Protein AF-A0A7Y1XM16-F1 (afdb_monomer_lite)

Radius of gyration: 19.27 Å; chains: 1; bounding box: 36×63×38 Å

Secondary structure (DSSP, 8-state):
-HHHHHHHHHHHGGGG-TTS-TTGGGTT-TTEEEEEEEHHHHHHHHHTT----SHHHHHHHHHHHH-SEEEEEEE--HHHHHHHHHHHHHHHHHHT-EEEEEEE-SS-EEEEEEEE-SSTT-EEEEEEE-

Structure (mmCIF, N/CA/C/O backbone):
data_AF-A0A7Y1XM16-F1
#
_entry.id   AF-A0A7Y1XM16-F1
#
loop_
_atom_site.group_PDB
_atom_site.id
_atom_site.type_symbol
_atom_site.label_atom_id
_atom_site.label_alt_id
_atom_site.label_comp_id
_atom_site.label_asym_id
_atom_site.label_entity_id
_atom_site.label_seq_id
_atom_site.pdbx_PDB_ins_code
_atom_site.Cartn_x
_atom_site.Cartn_y
_atom_site.Cartn_z
_atom_site.occupancy
_atom_site.B_iso_or_equiv
_atom_site.auth_seq_id
_atom_site.auth_comp_id
_atom_site.auth_asym_id
_atom_site.auth_atom_id
_atom_site.pdbx_PDB_model_num
ATOM 1 N N . MET A 1 1 ? -10.724 -45.929 4.216 1.00 60.31 1 MET A N 1
ATOM 2 C CA . MET A 1 1 ? -9.508 -45.226 3.748 1.00 60.31 1 MET A CA 1
ATOM 3 C C . MET A 1 1 ? -9.831 -44.109 2.752 1.00 60.31 1 MET A C 1
ATOM 5 O O . MET A 1 1 ? -9.734 -42.958 3.140 1.00 60.31 1 MET A O 1
ATOM 9 N N . LYS A 1 2 ? -10.314 -44.393 1.528 1.00 66.88 2 LYS A N 1
ATOM 10 C CA . LYS A 1 2 ? -10.549 -43.358 0.487 1.00 66.88 2 LYS A CA 1
ATOM 11 C C . LYS A 1 2 ? -11.567 -42.259 0.861 1.00 66.88 2 LYS A C 1
ATOM 13 O O . LYS A 1 2 ? -11.383 -41.110 0.491 1.00 66.88 2 LYS A O 1
ATOM 18 N N . LYS A 1 3 ? -12.603 -42.597 1.643 1.00 73.81 3 LYS A N 1
ATOM 19 C CA . LYS A 1 3 ? -13.646 -41.650 2.094 1.00 73.81 3 LYS A CA 1
ATOM 20 C C . LYS A 1 3 ? -13.102 -40.577 3.051 1.00 73.81 3 LYS A C 1
ATOM 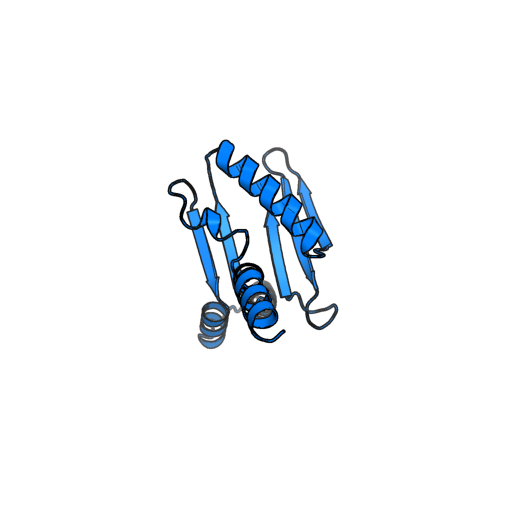22 O O . LYS A 1 3 ? -13.482 -39.422 2.951 1.00 73.81 3 LYS A O 1
ATOM 27 N N . TYR A 1 4 ? -12.172 -40.954 3.931 1.00 85.88 4 TYR A N 1
ATOM 28 C CA . TYR A 1 4 ? -11.533 -40.030 4.874 1.00 85.88 4 TYR A CA 1
ATOM 29 C C . TYR A 1 4 ? -10.540 -39.099 4.176 1.00 85.88 4 TYR A C 1
ATOM 31 O O . TYR A 1 4 ? -10.474 -37.927 4.513 1.00 85.88 4 TYR A O 1
ATOM 39 N N . VAL A 1 5 ? -9.838 -39.596 3.151 1.00 85.06 5 VAL A N 1
ATOM 40 C CA . VAL A 1 5 ? -8.954 -38.769 2.313 1.00 85.06 5 VAL A CA 1
ATOM 41 C C . VAL A 1 5 ? -9.751 -37.684 1.585 1.00 85.06 5 VAL A C 1
ATOM 43 O O . VAL A 1 5 ? -9.315 -36.541 1.552 1.00 85.06 5 VAL A O 1
ATOM 46 N N . LEU A 1 6 ? -10.944 -38.010 1.072 1.00 87.44 6 LEU A N 1
ATOM 47 C CA . LEU A 1 6 ? -11.816 -37.031 0.417 1.00 87.44 6 LEU A CA 1
ATOM 48 C C . LEU A 1 6 ? -12.327 -35.962 1.398 1.00 87.44 6 LEU A C 1
ATOM 50 O O . LEU A 1 6 ? -12.329 -34.785 1.064 1.00 87.44 6 LEU A O 1
ATOM 54 N N . ILE A 1 7 ? -12.719 -36.360 2.613 1.00 88.88 7 ILE A N 1
ATOM 55 C CA . ILE A 1 7 ? -13.189 -35.433 3.657 1.00 88.88 7 ILE A CA 1
ATOM 56 C C . ILE A 1 7 ? -12.059 -34.502 4.110 1.00 88.88 7 ILE A C 1
ATOM 58 O O . ILE A 1 7 ? -12.283 -33.305 4.252 1.00 88.88 7 ILE A O 1
ATOM 62 N N . ILE A 1 8 ? -10.843 -35.027 4.285 1.00 86.19 8 ILE A N 1
ATOM 63 C CA . ILE A 1 8 ? -9.665 -34.221 4.634 1.00 86.19 8 ILE A CA 1
ATOM 64 C C . ILE A 1 8 ? -9.310 -33.267 3.489 1.00 86.19 8 ILE A C 1
ATOM 66 O O . ILE A 1 8 ? -9.059 -32.095 3.738 1.00 86.19 8 ILE A O 1
ATOM 70 N N . ALA A 1 9 ? -9.351 -33.726 2.235 1.00 85.31 9 ALA A N 1
ATOM 71 C CA . ALA A 1 9 ? -9.111 -32.863 1.080 1.00 85.31 9 ALA A CA 1
ATOM 72 C C . ALA A 1 9 ? -10.143 -31.725 0.992 1.00 85.31 9 ALA A C 1
ATOM 74 O O . ALA A 1 9 ? -9.768 -30.577 0.771 1.00 85.31 9 ALA A O 1
ATOM 75 N N . LEU A 1 10 ? -11.425 -32.021 1.230 1.00 87.12 10 LEU A N 1
ATOM 76 C CA . LEU A 1 10 ? -12.498 -31.024 1.217 1.00 87.12 10 LEU A CA 1
ATOM 77 C C . LEU A 1 10 ? -12.391 -30.038 2.393 1.00 87.12 10 LEU A C 1
ATOM 79 O O . LEU A 1 10 ? -12.645 -28.850 2.223 1.00 87.12 10 LEU A O 1
ATOM 83 N N . ALA A 1 11 ? -11.967 -30.514 3.568 1.00 86.62 11 ALA A N 1
ATOM 84 C CA . ALA A 1 11 ? -11.734 -29.687 4.751 1.00 86.62 11 ALA A CA 1
ATOM 85 C C . ALA A 1 11 ? -10.528 -28.742 4.600 1.00 86.62 11 ALA A C 1
ATOM 87 O O . ALA A 1 11 ? -10.455 -27.734 5.298 1.00 86.62 11 ALA A O 1
ATOM 88 N N . LEU A 1 12 ? -9.597 -29.049 3.689 1.00 81.81 12 LEU A N 1
ATOM 89 C CA . LEU A 1 12 ? -8.423 -28.221 3.406 1.00 81.81 12 LEU A CA 1
ATOM 90 C C . LEU A 1 12 ? -8.663 -27.156 2.321 1.00 81.81 12 LEU A C 1
ATOM 92 O O . LEU A 1 12 ? -7.873 -26.221 2.217 1.00 81.81 12 LEU A O 1
ATOM 96 N N . LEU A 1 13 ? -9.760 -27.238 1.558 1.00 78.69 13 LEU A N 1
ATOM 97 C CA . LEU A 1 13 ? -10.104 -26.255 0.518 1.00 78.69 13 LEU A CA 1
ATOM 98 C C . LEU A 1 13 ? -10.185 -24.793 1.006 1.00 78.69 13 LEU A C 1
ATOM 100 O O . LEU A 1 13 ? -9.683 -23.926 0.291 1.00 78.69 13 LEU A O 1
ATOM 104 N N . PRO A 1 14 ? -10.738 -24.471 2.196 1.00 75.38 14 PRO A N 1
ATOM 105 C CA . PRO A 1 14 ? -10.814 -23.084 2.668 1.00 75.38 14 PRO A CA 1
ATOM 106 C C . PRO A 1 14 ? -9.437 -22.459 2.924 1.00 75.38 14 PRO A C 1
ATOM 108 O O . PRO A 1 14 ? -9.287 -21.243 2.849 1.00 75.38 14 PRO A O 1
ATOM 111 N N . PHE A 1 15 ? -8.416 -23.280 3.193 1.00 68.69 15 PHE A N 1
ATOM 112 C CA . PHE A 1 15 ? -7.049 -22.811 3.431 1.00 68.69 15 PHE A CA 1
ATOM 113 C C . PHE A 1 15 ? -6.302 -22.453 2.140 1.00 68.69 15 PHE A C 1
ATOM 115 O O . PHE A 1 15 ? -5.234 -21.855 2.212 1.00 68.69 15 PHE A O 1
ATOM 122 N N . ALA A 1 16 ? -6.844 -22.774 0.962 1.00 64.50 16 ALA A N 1
ATOM 123 C CA . ALA A 1 16 ? -6.269 -22.366 -0.321 1.00 64.50 16 ALA A CA 1
ATOM 124 C C . ALA A 1 16 ? -6.673 -20.933 -0.742 1.00 64.50 16 ALA A C 1
ATOM 126 O O . ALA A 1 16 ? -6.208 -20.443 -1.767 1.00 64.50 16 ALA A O 1
ATOM 127 N N . GLY A 1 17 ? -7.525 -20.251 0.035 1.00 59.06 17 GLY A N 1
ATOM 128 C CA . GLY A 1 17 ? -8.122 -18.954 -0.313 1.00 59.06 17 GLY A CA 1
ATOM 129 C C . GLY A 1 17 ? -7.307 -17.692 0.012 1.00 59.06 17 GLY A C 1
ATOM 130 O O . GLY A 1 17 ? -7.855 -16.600 -0.077 1.00 59.06 17 GLY A O 1
ATOM 131 N N . PHE A 1 18 ? -6.023 -17.778 0.380 1.00 56.09 18 PHE A N 1
ATOM 132 C CA . PHE A 1 18 ? -5.215 -16.620 0.826 1.00 56.09 18 PHE A CA 1
ATOM 133 C C . PHE A 1 18 ? -4.703 -15.694 -0.298 1.00 56.09 18 PHE A C 1
ATOM 135 O O . PHE A 1 18 ? -3.650 -15.077 -0.161 1.00 56.09 18 PHE A O 1
ATOM 142 N N . SER A 1 19 ? -5.414 -15.584 -1.421 1.00 54.25 19 SER A N 1
ATOM 143 C CA . SER A 1 19 ? -4.965 -14.757 -2.553 1.00 54.25 19 SER A CA 1
ATOM 144 C C . SER A 1 19 ? -5.435 -13.299 -2.494 1.00 54.25 19 SER A C 1
ATOM 146 O O . SER A 1 19 ? -4.976 -12.498 -3.306 1.00 54.25 19 SER A O 1
ATOM 148 N N . GLN A 1 20 ? -6.358 -12.950 -1.596 1.00 62.50 20 GLN A N 1
ATOM 149 C CA . GLN A 1 20 ? -6.866 -11.583 -1.499 1.00 62.50 20 GLN A CA 1
ATOM 150 C C . GLN A 1 20 ? -5.879 -10.730 -0.702 1.00 62.50 20 GLN A C 1
ATOM 152 O O . GLN A 1 20 ? -5.413 -11.144 0.366 1.00 62.50 20 GLN A O 1
ATOM 157 N N . SER A 1 21 ? -5.516 -9.562 -1.235 1.00 75.19 21 SER A N 1
ATOM 158 C CA . SER A 1 21 ? -4.600 -8.675 -0.529 1.00 75.19 21 SER A CA 1
ATOM 159 C C . SER A 1 21 ? -5.282 -8.228 0.762 1.00 75.19 21 SER A C 1
ATOM 161 O O . SER A 1 21 ? -6.471 -7.910 0.785 1.00 75.19 21 SER A O 1
ATOM 163 N N . ILE A 1 22 ? -4.534 -8.205 1.866 1.00 81.12 22 ILE A N 1
ATOM 164 C CA . ILE A 1 22 ? -5.102 -7.859 3.177 1.00 81.12 22 ILE A CA 1
ATOM 165 C C . ILE A 1 22 ? -5.649 -6.423 3.226 1.00 81.12 22 ILE A C 1
ATOM 167 O O . ILE A 1 22 ? -6.364 -6.073 4.165 1.00 81.12 22 ILE A O 1
ATOM 171 N N . PHE A 1 23 ? -5.271 -5.602 2.243 1.00 85.31 23 PHE A N 1
ATOM 172 C CA . PHE A 1 23 ? -5.712 -4.225 2.077 1.00 85.31 23 PHE A CA 1
ATOM 173 C C . PHE A 1 23 ? -7.002 -4.107 1.263 1.00 85.31 23 PHE A C 1
ATOM 175 O O . PHE A 1 23 ? -7.654 -3.074 1.337 1.00 85.31 23 PHE A O 1
ATOM 182 N N . ASP A 1 24 ? -7.421 -5.159 0.554 1.00 84.38 24 ASP A N 1
ATOM 183 C CA . ASP A 1 24 ? -8.595 -5.110 -0.328 1.00 84.38 24 ASP A CA 1
ATOM 184 C C . ASP A 1 24 ? -9.884 -4.896 0.481 1.00 84.38 24 ASP A C 1
ATOM 186 O O . ASP A 1 24 ? -10.843 -4.319 -0.010 1.00 84.38 24 ASP A O 1
ATOM 190 N N . LYS A 1 25 ? -9.879 -5.249 1.776 1.00 86.75 25 LYS A N 1
ATOM 191 C CA . LYS A 1 25 ? -10.979 -4.939 2.704 1.00 86.75 25 LYS A CA 1
ATOM 192 C C . LYS A 1 25 ? -11.267 -3.438 2.843 1.00 86.75 25 LYS A C 1
ATOM 194 O O . LYS A 1 25 ? -12.341 -3.083 3.309 1.00 86.75 25 LYS A O 1
ATOM 199 N N . PHE A 1 26 ? -10.299 -2.580 2.515 1.00 87.94 26 PHE A N 1
ATOM 200 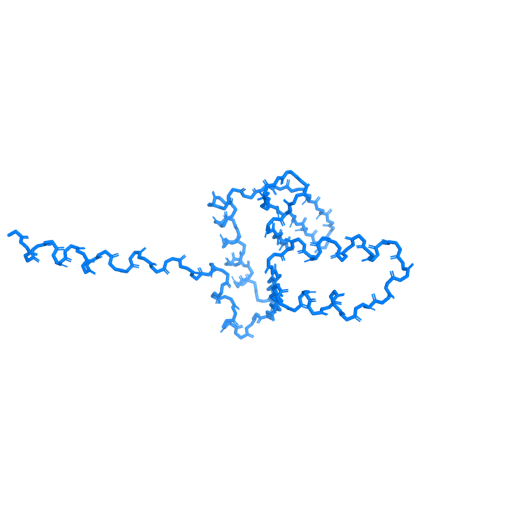C CA . PHE A 1 26 ? -10.455 -1.128 2.553 1.00 87.94 26 PHE A CA 1
ATOM 201 C C . PHE A 1 26 ? -11.008 -0.573 1.236 1.00 87.94 26 PHE A C 1
ATOM 203 O O . PHE A 1 26 ? -11.423 0.578 1.214 1.00 87.94 26 PHE A O 1
ATOM 210 N N . GLU A 1 27 ? -11.017 -1.354 0.150 1.00 84.50 27 GLU A N 1
ATOM 211 C CA . GLU A 1 27 ? -11.548 -0.920 -1.152 1.00 84.50 27 GLU A CA 1
ATOM 212 C C . GLU A 1 27 ? -13.070 -0.721 -1.097 1.00 84.50 27 GLU A C 1
ATOM 214 O O . GLU A 1 27 ? -13.579 0.216 -1.703 1.00 84.50 27 GLU A O 1
ATOM 219 N N . ASP A 1 28 ? -13.771 -1.549 -0.316 1.00 83.62 28 ASP A N 1
ATOM 220 C CA . ASP A 1 28 ? -15.237 -1.555 -0.206 1.00 83.62 28 ASP A CA 1
ATOM 221 C C . ASP A 1 28 ? -15.784 -0.646 0.917 1.00 83.62 28 ASP A C 1
ATOM 223 O O . ASP A 1 28 ? -16.971 -0.701 1.243 1.00 83.62 28 ASP A O 1
ATOM 227 N N . MET A 1 29 ? -14.934 0.156 1.568 1.00 87.50 29 MET A N 1
ATOM 228 C CA . MET A 1 29 ? -15.351 1.024 2.674 1.00 87.50 29 MET A CA 1
ATOM 229 C C . MET A 1 29 ? -15.708 2.424 2.170 1.00 87.50 29 MET A C 1
ATOM 231 O O . MET A 1 29 ? -14.855 3.114 1.624 1.00 87.50 29 MET A O 1
ATOM 235 N N . ASP A 1 30 ? -16.929 2.888 2.454 1.00 87.31 30 ASP A N 1
ATOM 236 C CA . ASP A 1 30 ? -17.427 4.206 2.015 1.00 87.31 30 ASP A CA 1
ATOM 237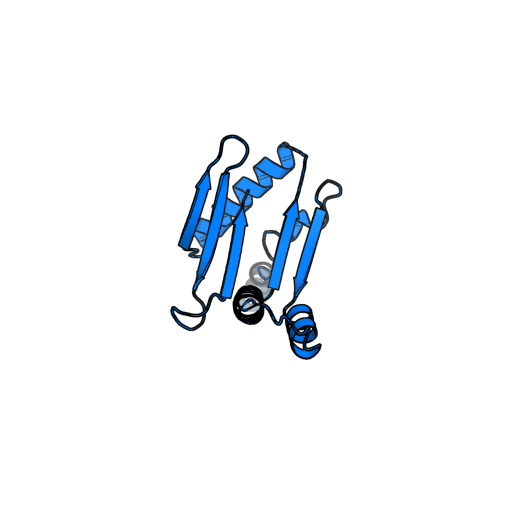 C C . ASP A 1 30 ? -16.553 5.388 2.478 1.00 87.31 30 ASP A C 1
ATOM 239 O O . ASP A 1 30 ? -16.454 6.413 1.808 1.00 87.31 30 ASP A O 1
ATOM 243 N N . GLU A 1 31 ? -15.910 5.255 3.639 1.00 88.00 31 GLU A N 1
ATOM 244 C CA . GLU A 1 31 ? -15.043 6.279 4.234 1.00 88.00 31 GLU A CA 1
ATOM 245 C C . GLU A 1 31 ? -13.569 6.155 3.795 1.00 88.00 31 GLU A C 1
ATOM 247 O O . GLU A 1 31 ? -12.701 6.850 4.332 1.00 88.00 31 GLU A O 1
ATOM 252 N N . VAL A 1 32 ? -13.268 5.273 2.832 1.00 87.12 32 VAL A N 1
ATOM 253 C CA . VAL A 1 32 ? -11.929 5.092 2.262 1.00 87.12 32 VAL A CA 1
ATOM 254 C C . VAL A 1 32 ? -11.923 5.495 0.793 1.00 87.12 32 VAL A C 1
ATOM 256 O O . VAL A 1 32 ? -12.626 4.939 -0.043 1.00 87.12 32 VAL A O 1
ATOM 259 N N . SER A 1 33 ? -11.048 6.434 0.448 1.00 86.94 33 SER A N 1
ATOM 260 C CA . SER A 1 33 ? -10.701 6.712 -0.944 1.00 86.94 33 SER A CA 1
ATOM 261 C C . SER A 1 33 ? -9.572 5.781 -1.377 1.00 86.94 33 SER A C 1
ATOM 263 O O . SER A 1 33 ? -8.491 5.800 -0.782 1.00 86.94 33 SER A O 1
ATOM 265 N N . SER A 1 34 ? -9.815 4.969 -2.406 1.00 84.31 34 SER A N 1
ATOM 266 C CA . SER A 1 34 ? -8.845 4.020 -2.954 1.00 84.31 34 SER A CA 1
ATOM 267 C C . SER A 1 34 ? -8.427 4.409 -4.376 1.00 84.31 34 SER A C 1
ATOM 269 O O . SER A 1 34 ? -9.249 4.757 -5.223 1.00 84.31 34 SER A O 1
ATOM 271 N N . VAL A 1 35 ? -7.123 4.369 -4.648 1.00 83.44 35 VAL A N 1
ATOM 272 C CA . VAL A 1 35 ? -6.554 4.551 -5.990 1.00 83.44 35 VAL A CA 1
ATOM 273 C C . VAL A 1 35 ? -5.686 3.344 -6.296 1.00 83.44 35 VAL A C 1
ATOM 275 O O . VAL A 1 35 ? -4.682 3.106 -5.624 1.00 83.44 35 VAL A O 1
ATOM 278 N N . ILE A 1 36 ? -6.080 2.572 -7.307 1.00 82.25 36 ILE A N 1
ATOM 279 C CA . ILE A 1 36 ? -5.413 1.325 -7.684 1.00 82.25 36 ILE A CA 1
ATOM 280 C C . ILE A 1 36 ? -4.955 1.431 -9.129 1.00 82.25 36 ILE A C 1
ATOM 282 O O . ILE A 1 36 ? -5.759 1.552 -10.052 1.00 82.25 36 ILE A O 1
ATOM 286 N N . VAL A 1 37 ? -3.645 1.349 -9.322 1.00 82.19 37 VAL A N 1
ATOM 287 C CA . VAL A 1 37 ? -2.995 1.355 -10.629 1.00 82.19 37 VAL A CA 1
ATOM 288 C C . VAL A 1 37 ? -2.309 0.010 -10.808 1.00 82.19 37 VAL A C 1
ATOM 290 O O . VAL A 1 37 ? -1.437 -0.365 -10.028 1.00 82.19 37 VAL A O 1
ATOM 293 N N . ASN A 1 38 ? -2.715 -0.750 -11.820 1.00 82.88 38 ASN A N 1
ATOM 294 C CA . ASN A 1 38 ? -2.093 -2.035 -12.132 1.00 82.88 38 ASN A CA 1
ATOM 295 C C . ASN A 1 38 ? -0.922 -1.868 -13.113 1.00 82.88 38 ASN A C 1
ATOM 297 O O . ASN A 1 38 ? -0.784 -0.835 -13.771 1.00 82.88 38 ASN A O 1
ATOM 301 N N . LYS A 1 39 ? -0.101 -2.916 -13.248 1.00 81.56 39 LYS A N 1
ATOM 302 C CA . LYS A 1 39 ? 1.027 -2.952 -14.190 1.00 81.56 39 LYS A CA 1
ATOM 303 C C . LYS A 1 39 ? 0.652 -2.535 -15.613 1.00 81.56 39 LYS A C 1
ATOM 305 O O . LYS A 1 39 ? 1.383 -1.784 -16.241 1.00 81.56 39 LYS A O 1
ATOM 310 N N . ASN A 1 40 ? -0.509 -2.969 -16.102 1.00 83.00 40 ASN A N 1
ATOM 311 C CA . ASN A 1 40 ? -0.942 -2.653 -17.461 1.00 83.00 40 ASN A CA 1
ATOM 312 C C . ASN A 1 40 ? -1.135 -1.144 -17.665 1.00 83.00 40 ASN A C 1
ATOM 314 O O . ASN A 1 40 ? -0.823 -0.641 -18.739 1.00 83.00 40 ASN A O 1
ATOM 318 N N . MET A 1 41 ? -1.622 -0.417 -16.654 1.00 81.50 41 MET A N 1
ATOM 319 C CA . MET A 1 41 ? -1.733 1.041 -16.717 1.00 81.50 41 MET A CA 1
ATOM 320 C C . MET A 1 41 ? -0.352 1.707 -16.755 1.00 81.50 41 MET A C 1
ATOM 322 O O . MET A 1 41 ? -0.140 2.603 -17.568 1.00 81.50 41 MET A O 1
ATOM 326 N N . PHE A 1 42 ? 0.610 1.235 -15.954 1.00 77.69 42 PHE A N 1
ATOM 327 C CA . PHE A 1 42 ? 1.995 1.718 -16.028 1.00 77.69 42 PHE A CA 1
ATOM 328 C C . PHE A 1 42 ? 2.625 1.444 -17.401 1.00 77.69 42 PHE A C 1
ATOM 330 O O . PHE A 1 42 ? 3.185 2.354 -18.011 1.00 77.69 42 PHE A O 1
ATOM 337 N N . ASP A 1 43 ? 2.458 0.235 -17.939 1.00 78.69 43 ASP A N 1
ATOM 338 C CA . ASP A 1 43 ? 2.947 -0.133 -19.272 1.00 78.69 43 ASP A CA 1
ATOM 339 C C . ASP A 1 43 ? 2.319 0.731 -20.378 1.00 78.69 43 ASP A C 1
ATOM 341 O O . ASP A 1 43 ? 2.982 1.046 -21.367 1.00 78.69 43 ASP A O 1
ATOM 345 N N . LEU A 1 44 ? 1.045 1.117 -20.236 1.00 81.06 44 LEU A N 1
ATOM 346 C CA . LEU A 1 44 ? 0.375 2.029 -21.166 1.00 81.06 44 LEU A CA 1
ATOM 347 C C . LEU A 1 44 ? 0.962 3.441 -21.091 1.00 81.06 44 LEU A C 1
ATOM 349 O O . LEU A 1 44 ? 1.284 3.998 -22.137 1.00 81.06 44 LEU A O 1
ATOM 353 N N . LEU A 1 45 ? 1.161 3.988 -19.888 1.00 74.94 45 LEU A N 1
ATOM 354 C CA . LEU A 1 45 ? 1.774 5.309 -19.696 1.00 74.94 45 LEU A CA 1
ATOM 355 C C . LEU A 1 45 ? 3.187 5.375 -20.288 1.00 74.94 45 LEU A C 1
ATOM 357 O O . LEU A 1 45 ? 3.543 6.353 -20.937 1.00 74.94 45 LEU A O 1
ATOM 361 N N . VAL A 1 46 ? 3.964 4.303 -20.128 1.00 71.62 46 VAL A N 1
ATOM 362 C CA . VAL A 1 46 ? 5.302 4.160 -20.720 1.00 71.62 46 VAL A CA 1
ATOM 363 C C . VAL A 1 46 ? 5.243 4.120 -22.245 1.00 71.62 46 VAL A C 1
ATOM 365 O O . VAL A 1 46 ? 6.032 4.779 -22.912 1.00 71.62 46 VAL A O 1
ATOM 368 N N . LYS A 1 47 ? 4.324 3.332 -22.814 1.00 74.12 47 LYS A N 1
ATOM 369 C CA . LYS A 1 47 ? 4.185 3.177 -24.272 1.00 74.12 47 LYS A CA 1
ATOM 370 C C . LYS A 1 47 ? 3.625 4.413 -24.958 1.00 74.12 47 LYS A C 1
ATOM 372 O O . LYS A 1 47 ? 3.847 4.582 -26.152 1.00 74.12 47 LYS A O 1
ATOM 377 N N . MET A 1 48 ? 2.883 5.237 -24.227 1.00 71.00 48 MET A N 1
ATOM 378 C CA . MET A 1 48 ? 2.380 6.511 -24.725 1.00 71.00 48 MET A CA 1
ATOM 379 C C . MET A 1 48 ? 3.480 7.562 -24.897 1.00 71.00 48 MET A C 1
ATOM 381 O O . MET A 1 48 ? 3.156 8.642 -25.381 1.00 71.00 48 MET A O 1
ATOM 385 N N . ASP A 1 49 ? 4.733 7.238 -24.538 1.00 57.72 49 ASP A N 1
ATOM 386 C CA . ASP A 1 49 ? 5.916 8.088 -24.700 1.00 57.72 49 ASP A CA 1
ATOM 387 C C . ASP A 1 49 ? 5.587 9.524 -24.297 1.00 57.72 49 ASP A C 1
ATOM 389 O O . ASP A 1 49 ? 5.694 10.473 -25.075 1.00 57.72 49 ASP A O 1
ATOM 393 N N . VAL A 1 50 ? 5.049 9.667 -23.077 1.00 60.25 50 VAL A N 1
ATOM 394 C CA . VAL A 1 50 ? 4.916 10.983 -22.466 1.00 60.25 50 VAL A CA 1
ATOM 395 C C . VAL A 1 50 ? 6.344 11.503 -22.416 1.00 60.25 50 VAL A C 1
ATOM 397 O O . VAL A 1 50 ? 7.126 11.022 -21.602 1.00 60.25 50 VAL A O 1
ATOM 400 N N . ASN A 1 51 ? 6.697 12.381 -23.359 1.00 52.81 51 ASN A N 1
ATOM 401 C CA . ASN A 1 51 ? 7.995 13.036 -23.442 1.00 52.81 51 ASN A CA 1
ATOM 402 C C . ASN A 1 51 ? 8.199 13.788 -22.136 1.00 52.81 51 ASN A C 1
ATOM 404 O O . ASN A 1 51 ? 7.794 14.940 -21.986 1.00 52.81 51 ASN A O 1
ATOM 408 N N . VAL A 1 52 ? 8.768 13.106 -21.153 1.00 57.34 52 VAL A N 1
ATOM 409 C CA . VAL A 1 52 ? 9.267 13.744 -19.956 1.00 57.34 52 VAL A CA 1
ATOM 410 C C . VAL A 1 52 ? 10.706 14.091 -20.273 1.00 57.34 52 VAL A C 1
ATOM 412 O O . VAL A 1 52 ? 11.637 13.327 -20.029 1.00 57.34 52 VAL A O 1
ATOM 415 N N . ASP A 1 53 ? 10.840 15.247 -20.924 1.00 60.12 53 ASP A N 1
ATOM 416 C CA . ASP A 1 53 ? 12.109 15.885 -21.284 1.00 60.12 53 ASP A CA 1
ATOM 417 C C . ASP A 1 53 ? 12.950 16.229 -20.035 1.00 60.12 53 ASP A C 1
ATOM 419 O O . ASP A 1 53 ? 14.127 16.573 -20.138 1.00 60.12 53 ASP A O 1
ATOM 423 N N . GLU A 1 54 ? 12.355 16.101 -18.845 1.00 68.62 54 GLU A N 1
ATOM 424 C CA . GLU A 1 54 ? 12.992 16.309 -17.552 1.00 68.62 54 GLU A CA 1
ATOM 425 C C . GLU A 1 54 ? 13.679 15.025 -17.033 1.00 68.62 54 GLU A C 1
ATOM 427 O O . GLU A 1 54 ? 13.036 13.973 -16.908 1.00 68.62 54 GLU A O 1
ATOM 432 N N . PRO A 1 55 ? 14.981 15.086 -16.689 1.00 68.31 55 PRO A N 1
ATOM 433 C CA . PRO A 1 55 ? 15.748 13.947 -16.184 1.00 68.31 55 PRO A CA 1
ATOM 434 C C . PRO A 1 55 ? 15.134 13.272 -14.951 1.00 68.31 55 PRO A C 1
ATOM 436 O O . PRO A 1 55 ? 15.127 12.040 -14.891 1.00 68.31 55 PRO A O 1
ATOM 439 N N . GLU A 1 56 ? 14.583 14.039 -14.000 1.00 63.66 56 GLU A N 1
ATOM 440 C CA . GLU A 1 56 ? 13.965 13.477 -12.789 1.00 63.66 56 GLU A CA 1
ATOM 441 C C . GLU A 1 56 ? 12.736 12.618 -13.109 1.00 63.66 56 GLU A C 1
ATOM 443 O O . GLU A 1 56 ? 12.482 11.591 -12.475 1.00 63.66 56 GLU A O 1
ATOM 448 N N . ALA A 1 57 ? 11.972 13.000 -14.128 1.00 66.75 57 ALA A N 1
ATOM 449 C CA . ALA A 1 57 ? 10.773 12.271 -14.490 1.00 66.75 57 ALA A CA 1
ATOM 450 C C . ALA A 1 57 ? 11.079 10.969 -15.244 1.00 66.75 57 ALA A C 1
ATOM 452 O O . ALA A 1 57 ? 10.340 9.992 -15.100 1.00 66.75 57 ALA A O 1
ATOM 453 N N . ARG A 1 58 ? 12.201 10.896 -15.973 1.00 69.81 58 ARG A N 1
ATOM 454 C CA . ARG A 1 58 ? 12.704 9.622 -16.516 1.00 69.81 58 ARG A CA 1
ATOM 455 C C . ARG A 1 58 ? 13.030 8.622 -15.412 1.00 69.81 58 ARG A C 1
ATOM 457 O O . ARG A 1 58 ? 12.674 7.454 -15.538 1.00 69.81 58 ARG A O 1
ATOM 464 N N . GLU A 1 59 ? 13.677 9.068 -14.342 1.00 67.62 59 GLU A N 1
ATOM 465 C CA . GLU A 1 59 ? 14.029 8.206 -13.210 1.00 67.62 59 GLU A CA 1
ATOM 466 C C . GLU A 1 59 ? 12.775 7.710 -12.471 1.00 67.62 59 GLU A C 1
ATOM 468 O O . GLU A 1 59 ? 12.633 6.513 -12.212 1.00 67.62 59 GLU A O 1
ATOM 473 N N . ALA A 1 60 ? 11.796 8.594 -12.247 1.00 66.44 60 ALA A N 1
ATOM 474 C CA . ALA A 1 60 ? 10.501 8.219 -11.678 1.00 66.44 60 ALA A CA 1
ATOM 475 C C . ALA A 1 60 ? 9.739 7.201 -12.551 1.00 66.44 60 ALA A C 1
ATOM 477 O O . ALA A 1 60 ? 9.118 6.271 -12.028 1.00 66.44 60 ALA A O 1
ATOM 478 N N . MET A 1 61 ? 9.814 7.334 -13.880 1.00 71.31 61 MET A N 1
ATOM 479 C CA . MET A 1 61 ? 9.202 6.387 -14.817 1.00 71.31 61 MET A CA 1
ATOM 480 C C . MET A 1 61 ? 9.879 5.011 -14.798 1.00 71.31 61 MET A C 1
ATOM 482 O O . MET A 1 61 ? 9.186 4.002 -14.918 1.00 71.31 61 MET A O 1
ATOM 486 N N . GLU A 1 62 ? 11.199 4.933 -14.626 1.00 72.19 62 GLU A N 1
ATOM 487 C CA . GLU A 1 62 ? 11.904 3.650 -14.472 1.00 72.19 62 GLU A CA 1
ATOM 488 C C . GLU A 1 62 ? 11.515 2.939 -13.169 1.00 72.19 62 GLU A C 1
ATOM 490 O O . GLU A 1 62 ? 11.245 1.735 -13.174 1.00 72.19 62 GLU A O 1
ATOM 495 N N . ILE A 1 63 ? 11.359 3.684 -12.069 1.00 69.81 63 ILE A N 1
ATOM 496 C CA . ILE A 1 63 ? 10.825 3.128 -10.819 1.00 69.81 63 ILE A CA 1
ATOM 497 C C . ILE A 1 63 ? 9.401 2.615 -11.050 1.00 69.81 63 ILE A C 1
ATOM 499 O O . ILE A 1 63 ? 9.104 1.470 -10.709 1.00 69.81 63 ILE A O 1
ATOM 503 N N . ALA A 1 64 ? 8.537 3.402 -11.695 1.00 71.12 64 ALA A N 1
ATOM 504 C CA . ALA A 1 64 ? 7.161 3.005 -11.988 1.00 71.12 64 ALA A CA 1
ATOM 505 C C . ALA A 1 64 ? 7.068 1.732 -12.855 1.00 71.12 64 ALA A C 1
ATOM 507 O O . ALA A 1 64 ? 6.203 0.894 -12.606 1.00 71.12 64 ALA A O 1
ATOM 508 N N . LYS A 1 65 ? 7.985 1.538 -13.814 1.00 70.56 65 LYS A N 1
ATOM 509 C CA . LYS A 1 65 ? 8.094 0.303 -14.622 1.00 70.56 65 LYS A CA 1
ATOM 510 C C . LYS A 1 65 ? 8.441 -0.932 -13.793 1.00 70.56 65 LYS A C 1
ATOM 512 O O . LYS A 1 65 ? 8.040 -2.041 -14.151 1.00 70.56 65 LYS A O 1
ATOM 517 N N . SER A 1 66 ? 9.215 -0.762 -12.722 1.00 72.50 66 SER A N 1
ATOM 518 C CA . SER A 1 66 ? 9.627 -1.873 -11.857 1.00 72.50 66 SER A CA 1
ATOM 519 C C . SER A 1 66 ? 8.496 -2.366 -10.943 1.00 72.50 66 SER A C 1
ATOM 521 O O . SER A 1 66 ? 8.484 -3.534 -10.548 1.00 72.50 66 SER A O 1
ATOM 523 N N . LEU A 1 67 ? 7.503 -1.512 -10.666 1.00 73.69 67 LEU A N 1
ATOM 524 C CA . LEU A 1 67 ? 6.381 -1.831 -9.789 1.00 73.69 67 LEU A CA 1
ATOM 525 C C . LEU A 1 67 ? 5.372 -2.762 -10.475 1.00 73.69 67 LEU A C 1
ATOM 527 O O . LEU A 1 67 ? 4.975 -2.580 -11.624 1.00 73.69 67 LEU A O 1
ATOM 531 N N . ASN A 1 68 ? 4.873 -3.751 -9.730 1.00 73.44 68 ASN A N 1
ATOM 532 C CA . ASN A 1 68 ? 3.776 -4.606 -10.203 1.00 73.44 68 ASN A CA 1
ATOM 533 C C . ASN A 1 68 ? 2.400 -3.914 -10.123 1.00 73.44 68 ASN A C 1
ATOM 535 O O . ASN A 1 68 ? 1.435 -4.350 -10.754 1.00 73.44 68 ASN A O 1
ATOM 539 N N . GLY A 1 69 ? 2.305 -2.841 -9.344 1.00 75.00 69 GLY A N 1
ATOM 540 C CA . GLY A 1 69 ? 1.097 -2.056 -9.141 1.00 75.00 69 GLY A CA 1
ATOM 541 C C . GLY A 1 69 ? 1.260 -1.086 -7.974 1.00 75.00 69 GLY A C 1
ATOM 542 O O . GLY A 1 69 ? 2.179 -1.219 -7.168 1.00 75.00 69 GLY A O 1
ATOM 543 N N . LEU A 1 70 ? 0.356 -0.119 -7.892 1.00 77.81 70 LEU A N 1
ATOM 544 C CA . LEU A 1 70 ? 0.260 0.873 -6.829 1.00 77.81 70 LEU A CA 1
ATOM 545 C C . LEU A 1 70 ? -1.152 0.810 -6.247 1.00 77.81 70 LEU A C 1
ATOM 547 O O . LEU A 1 70 ? -2.128 0.896 -6.990 1.00 77.81 70 LEU A O 1
ATOM 551 N N . LYS A 1 71 ? -1.257 0.681 -4.924 1.00 77.62 71 LYS A N 1
ATOM 552 C CA . LYS A 1 71 ? -2.515 0.832 -4.189 1.00 77.62 71 LYS A CA 1
ATOM 553 C C . LYS A 1 71 ? -2.347 1.936 -3.154 1.00 77.62 71 LYS A C 1
ATOM 555 O O . LYS A 1 71 ? -1.459 1.851 -2.310 1.00 77.62 71 LYS A O 1
ATOM 560 N N . VAL A 1 72 ? -3.191 2.958 -3.222 1.00 83.06 72 VAL A N 1
ATOM 561 C CA . VAL A 1 72 ? -3.234 4.061 -2.258 1.00 83.06 72 VAL A CA 1
ATOM 562 C C . VAL A 1 72 ? -4.592 4.042 -1.577 1.00 83.06 72 VAL A C 1
ATOM 564 O O . VAL A 1 72 ? -5.613 4.043 -2.257 1.00 83.06 72 VAL A O 1
ATOM 567 N N . PHE A 1 73 ? -4.592 4.036 -0.247 1.00 82.31 73 PHE A N 1
ATOM 568 C CA . PHE A 1 73 ? -5.792 4.082 0.583 1.00 82.31 73 PHE A CA 1
ATOM 569 C C . PHE A 1 73 ? -5.723 5.304 1.492 1.00 82.31 73 PHE A C 1
ATOM 571 O O . PHE A 1 73 ? -4.732 5.488 2.198 1.00 82.31 73 PHE A O 1
ATOM 578 N N . VAL A 1 74 ? -6.765 6.131 1.481 1.00 85.38 74 VAL A N 1
ATOM 579 C CA . VAL A 1 74 ? -6.850 7.363 2.275 1.00 85.38 74 VAL A CA 1
ATOM 580 C C . VAL A 1 74 ? -8.164 7.375 3.041 1.00 85.38 74 VAL A C 1
ATOM 582 O O . VAL A 1 74 ? -9.208 7.055 2.485 1.00 85.38 74 VAL A O 1
ATOM 585 N N . THR A 1 75 ? -8.121 7.746 4.317 1.00 86.56 75 THR A N 1
ATOM 586 C CA . THR A 1 75 ? -9.300 7.843 5.186 1.00 86.56 75 THR A CA 1
ATOM 587 C C . THR A 1 75 ? -9.144 9.017 6.142 1.00 86.56 75 THR A C 1
ATOM 589 O O . THR A 1 75 ? -8.069 9.224 6.704 1.00 86.56 75 THR A O 1
ATOM 592 N N . GLU A 1 76 ? -10.232 9.745 6.383 1.00 86.44 76 GLU A N 1
ATOM 593 C CA . GLU A 1 76 ? -10.316 10.753 7.451 1.00 86.44 76 GLU A CA 1
ATOM 594 C C . GLU A 1 76 ? -10.894 10.163 8.752 1.00 86.44 76 GLU A C 1
ATOM 596 O O . GLU A 1 76 ? -10.758 10.737 9.838 1.00 86.44 76 GLU A O 1
ATOM 601 N N . ASN A 1 77 ? -11.502 8.974 8.676 1.00 90.44 77 ASN A N 1
ATOM 602 C CA . ASN A 1 77 ? -12.043 8.278 9.834 1.00 90.44 77 ASN A CA 1
ATOM 603 C C . ASN A 1 77 ? -10.912 7.702 10.705 1.00 90.44 77 ASN A C 1
ATOM 605 O O . ASN A 1 77 ? -10.112 6.865 10.272 1.00 90.44 77 ASN A O 1
ATOM 609 N N . LYS A 1 78 ? -10.877 8.117 11.978 1.00 89.06 78 LYS A N 1
ATOM 610 C CA . LYS A 1 78 ? -9.857 7.702 12.957 1.00 89.06 78 LYS A CA 1
ATOM 611 C C . LYS A 1 78 ? -9.895 6.207 13.288 1.00 89.06 78 LYS A C 1
ATOM 613 O O . LYS A 1 78 ? -8.848 5.623 13.557 1.00 89.06 78 LYS A O 1
ATOM 618 N N . GLY A 1 79 ? -11.078 5.594 13.290 1.00 91.50 79 GLY A N 1
ATOM 619 C CA . GLY A 1 79 ? -11.242 4.162 13.545 1.00 91.50 79 GLY A CA 1
ATOM 620 C C . GLY A 1 79 ? -10.662 3.323 12.410 1.00 91.50 79 GLY A C 1
ATOM 621 O O . GLY A 1 79 ? -9.879 2.406 12.656 1.00 91.50 79 GLY A O 1
ATOM 622 N N . ILE A 1 80 ? -10.966 3.702 11.169 1.00 89.62 80 ILE A N 1
ATOM 623 C CA . ILE A 1 80 ? -10.423 3.046 9.973 1.00 89.62 80 ILE A CA 1
ATOM 624 C C . ILE A 1 80 ? -8.912 3.259 9.883 1.00 89.62 80 ILE A C 1
ATOM 626 O O . ILE A 1 80 ? -8.180 2.311 9.624 1.00 89.62 80 ILE A O 1
ATOM 630 N N . SER A 1 81 ? -8.420 4.465 10.180 1.00 87.81 81 SER A N 1
ATOM 631 C CA . SER A 1 81 ? -6.980 4.750 10.239 1.00 87.81 81 SER A CA 1
ATOM 632 C C . SER A 1 81 ? -6.248 3.838 11.240 1.00 87.81 81 SER A C 1
ATOM 634 O O . SER A 1 81 ? -5.187 3.292 10.929 1.00 87.81 81 SER A O 1
ATOM 636 N N 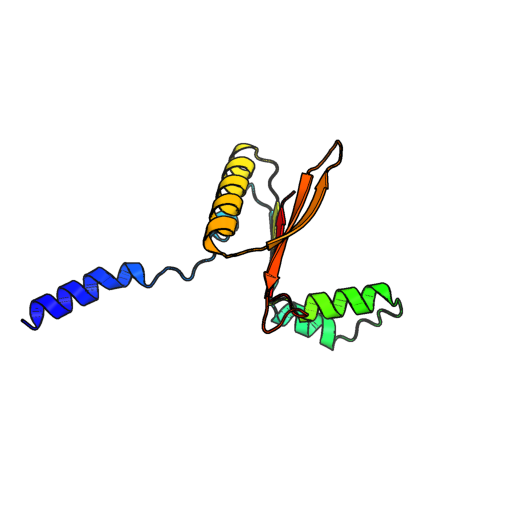. ALA A 1 82 ? -6.835 3.583 12.416 1.00 91.00 82 ALA A N 1
ATOM 637 C CA . ALA A 1 82 ? -6.262 2.661 13.397 1.00 91.00 82 ALA A CA 1
ATOM 638 C C . ALA A 1 82 ? -6.234 1.201 12.899 1.00 91.00 82 ALA A C 1
ATOM 640 O O . ALA A 1 82 ? -5.238 0.499 13.107 1.00 91.00 82 ALA A O 1
ATOM 641 N N . ASP A 1 83 ? -7.287 0.744 12.214 1.00 91.31 83 ASP A N 1
ATOM 642 C CA . ASP A 1 83 ? -7.317 -0.593 11.606 1.00 91.31 83 ASP A CA 1
ATOM 643 C C . ASP A 1 83 ? -6.335 -0.711 10.427 1.00 91.31 83 ASP A C 1
ATOM 645 O O . ASP A 1 83 ? -5.619 -1.710 10.302 1.00 91.31 83 ASP A O 1
ATOM 649 N N . MET A 1 84 ? -6.214 0.334 9.607 1.00 89.94 84 MET A N 1
ATOM 650 C CA . MET A 1 84 ? -5.233 0.428 8.526 1.00 89.94 84 MET A CA 1
ATOM 651 C C . MET A 1 84 ? -3.815 0.330 9.076 1.00 89.94 84 MET A C 1
ATOM 653 O O . MET A 1 84 ? -3.034 -0.500 8.609 1.00 89.94 84 MET A O 1
ATOM 657 N N . LYS A 1 85 ? -3.514 1.056 10.158 1.00 89.19 85 LYS A N 1
ATOM 658 C CA . LYS A 1 85 ? -2.238 0.933 10.863 1.00 89.19 85 LYS A CA 1
ATOM 659 C C . LYS A 1 85 ? -1.989 -0.499 11.352 1.00 89.19 85 LYS A C 1
ATOM 661 O O . LYS A 1 85 ? -0.908 -1.040 11.126 1.00 89.19 85 LYS A O 1
ATOM 666 N N . SER A 1 86 ? -2.964 -1.127 12.014 1.00 91.31 86 SER A N 1
ATOM 667 C CA . SER A 1 86 ? -2.830 -2.515 12.492 1.00 91.31 86 SER A CA 1
ATOM 668 C C . SER A 1 86 ? -2.589 -3.497 11.342 1.00 91.31 86 SER A C 1
ATOM 670 O O . SER A 1 86 ? -1.828 -4.459 11.472 1.00 91.31 86 SER A O 1
ATOM 672 N N . THR A 1 87 ? -3.231 -3.244 10.204 1.00 90.56 87 THR A N 1
ATOM 673 C CA . THR A 1 87 ? -3.118 -4.053 8.992 1.00 90.56 87 THR A CA 1
ATOM 674 C C . THR A 1 87 ? -1.729 -3.909 8.375 1.00 90.56 87 THR A C 1
ATOM 676 O O . THR A 1 87 ? -1.092 -4.929 8.118 1.00 90.56 87 THR A O 1
ATOM 679 N N . VAL A 1 88 ? -1.202 -2.684 8.259 1.00 88.19 88 VAL A N 1
ATOM 680 C CA . VAL A 1 88 ? 0.187 -2.425 7.843 1.00 88.19 88 VAL A CA 1
ATOM 681 C C . VAL A 1 88 ? 1.175 -3.101 8.794 1.00 88.19 88 VAL A C 1
ATOM 683 O O . VAL A 1 88 ? 2.020 -3.865 8.338 1.00 88.19 88 VAL A O 1
ATOM 686 N N . ASP A 1 89 ? 1.042 -2.918 10.112 1.00 87.31 89 ASP A N 1
ATOM 687 C CA . ASP A 1 89 ? 1.947 -3.528 11.100 1.00 87.31 89 ASP A CA 1
ATOM 688 C C . ASP A 1 89 ? 1.973 -5.068 10.986 1.00 87.31 89 ASP A C 1
ATOM 690 O O . ASP A 1 89 ? 3.013 -5.704 11.179 1.00 87.31 89 ASP A O 1
ATOM 694 N N . ARG A 1 90 ? 0.828 -5.687 10.674 1.00 88.25 90 ARG A N 1
ATOM 695 C CA . ARG A 1 90 ? 0.710 -7.136 10.452 1.00 88.25 90 ARG A CA 1
ATOM 696 C C . ARG A 1 90 ? 1.321 -7.555 9.121 1.00 88.25 90 ARG A C 1
ATOM 698 O O . ARG A 1 90 ? 1.991 -8.584 9.068 1.00 88.25 90 ARG A O 1
ATOM 705 N N . TYR A 1 91 ? 1.113 -6.761 8.073 1.00 86.06 91 TYR A N 1
ATOM 706 C CA . TYR A 1 91 ? 1.711 -7.004 6.769 1.00 86.06 91 TYR A CA 1
ATOM 707 C C . TYR A 1 91 ? 3.228 -6.973 6.853 1.00 86.06 91 TYR A C 1
ATOM 709 O O . TYR A 1 91 ? 3.859 -7.947 6.472 1.00 86.06 91 TYR A O 1
ATOM 717 N N . LEU A 1 92 ? 3.807 -5.927 7.447 1.00 83.56 92 LEU A N 1
ATOM 718 C CA . LEU A 1 92 ? 5.256 -5.762 7.596 1.00 83.56 92 LEU A CA 1
ATOM 719 C C . LEU A 1 92 ? 5.917 -6.976 8.263 1.00 83.56 92 LEU A C 1
ATOM 721 O O . LEU A 1 92 ? 6.981 -7.412 7.831 1.00 83.56 92 LEU A O 1
ATOM 725 N N . LYS A 1 93 ? 5.262 -7.569 9.271 1.00 81.69 93 LYS A N 1
ATOM 726 C CA . LYS A 1 93 ? 5.748 -8.780 9.953 1.00 81.69 93 LYS A CA 1
ATOM 727 C C . LYS A 1 93 ? 5.752 -10.021 9.060 1.00 81.69 93 LYS A C 1
ATOM 729 O O . LYS A 1 93 ? 6.646 -10.848 9.189 1.00 81.69 93 LYS A O 1
ATOM 734 N N . ASN A 1 94 ? 4.756 -10.159 8.189 1.00 80.25 94 ASN A N 1
ATOM 735 C CA . ASN A 1 94 ? 4.567 -11.351 7.358 1.00 80.25 94 ASN A CA 1
ATOM 736 C C . ASN A 1 94 ? 5.251 -11.239 5.988 1.00 80.25 94 ASN A C 1
ATOM 738 O O . ASN A 1 94 ? 5.603 -12.246 5.385 1.00 80.25 94 ASN A O 1
ATOM 742 N N . ALA A 1 95 ? 5.393 -10.017 5.482 1.00 75.19 95 ALA A N 1
ATOM 743 C CA . ALA A 1 95 ? 5.805 -9.709 4.123 1.00 75.19 95 ALA A CA 1
ATOM 744 C C . ALA A 1 95 ? 7.327 -9.599 3.949 1.00 75.19 95 ALA A C 1
ATOM 746 O O . ALA A 1 95 ? 7.772 -9.511 2.809 1.00 75.19 95 ALA A O 1
ATOM 747 N N . SER A 1 96 ? 8.117 -9.618 5.030 1.00 75.75 96 SER A N 1
ATOM 748 C CA . SER A 1 96 ? 9.573 -9.384 4.984 1.00 75.75 96 SER A CA 1
ATOM 749 C C . SER A 1 96 ? 9.931 -8.077 4.261 1.00 75.75 96 SER A C 1
ATOM 751 O O . SER A 1 96 ? 10.836 -8.041 3.433 1.00 75.75 96 SER A O 1
ATOM 753 N N . LEU A 1 97 ? 9.178 -7.013 4.548 1.00 81.75 97 LEU A N 1
ATOM 754 C CA . LEU A 1 97 ? 9.430 -5.682 4.006 1.00 81.75 97 LEU A CA 1
ATOM 755 C C . LEU A 1 97 ? 10.538 -4.983 4.800 1.00 81.75 97 LEU A C 1
ATOM 757 O O . LEU A 1 97 ? 10.542 -5.020 6.032 1.00 81.75 97 LEU A O 1
ATOM 761 N N . GLU A 1 98 ? 11.448 -4.315 4.097 1.00 81.19 98 GLU A N 1
ATOM 762 C CA . GLU A 1 98 ? 12.522 -3.522 4.698 1.00 81.19 98 GLU A CA 1
ATOM 763 C C . GLU A 1 98 ? 12.097 -2.047 4.773 1.00 81.19 98 GLU A C 1
ATOM 765 O O . GLU A 1 98 ? 11.564 -1.506 3.805 1.00 81.19 98 GLU A O 1
ATOM 770 N N . GLU A 1 99 ? 12.303 -1.387 5.921 1.00 82.81 99 GLU A N 1
ATOM 771 C CA . GLU A 1 99 ? 12.100 0.067 6.039 1.00 82.81 99 GLU A CA 1
ATOM 772 C C . GLU A 1 99 ? 13.253 0.778 5.327 1.00 82.81 99 GLU A C 1
ATOM 774 O O . GLU A 1 99 ? 14.393 0.713 5.783 1.00 82.81 99 GLU A O 1
ATOM 779 N N . LEU A 1 100 ? 12.955 1.443 4.212 1.00 82.12 100 LEU A N 1
A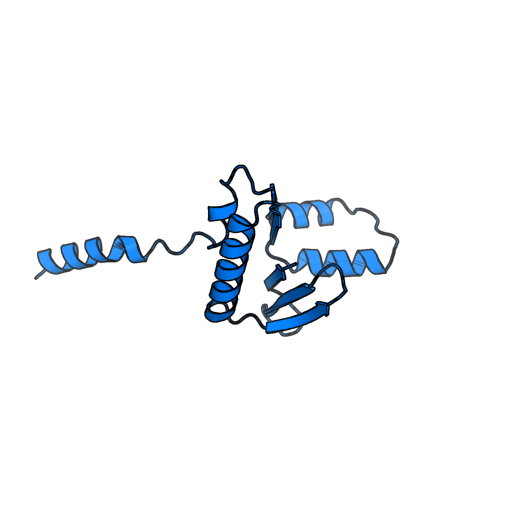TOM 780 C CA . LEU A 1 100 ? 13.951 2.150 3.408 1.00 82.12 100 LEU A CA 1
ATOM 781 C C . LEU A 1 100 ? 14.172 3.573 3.924 1.00 82.12 100 LEU A C 1
ATOM 783 O O . LEU A 1 100 ? 15.301 4.047 4.018 1.00 82.12 100 LEU A O 1
ATOM 787 N N . MET A 1 101 ? 13.080 4.265 4.251 1.00 81.00 101 MET A N 1
ATOM 788 C CA . MET A 1 101 ? 13.118 5.664 4.662 1.00 81.00 101 MET A CA 1
ATOM 789 C C . MET A 1 101 ? 11.962 5.987 5.605 1.00 81.00 101 MET A C 1
ATOM 791 O O . MET A 1 101 ? 10.850 5.477 5.463 1.00 81.00 101 MET A O 1
ATOM 795 N N . ARG A 1 102 ? 12.211 6.893 6.550 1.00 84.56 102 ARG A N 1
ATOM 796 C CA . ARG A 1 102 ? 11.187 7.493 7.402 1.00 84.56 102 ARG A CA 1
ATOM 797 C C . ARG A 1 102 ? 11.388 8.995 7.455 1.00 84.56 102 ARG A C 1
ATOM 799 O O . ARG A 1 102 ? 12.463 9.459 7.824 1.00 84.56 102 ARG A O 1
ATOM 806 N N . VAL A 1 103 ? 10.332 9.737 7.156 1.00 82.75 103 VAL A N 1
ATOM 807 C CA . VAL A 1 103 ? 10.290 11.195 7.241 1.00 82.75 103 VAL A CA 1
ATOM 808 C C . VAL A 1 103 ? 9.261 11.563 8.296 1.00 82.75 103 VAL A C 1
ATOM 810 O O . VAL A 1 103 ? 8.087 11.225 8.179 1.00 82.75 103 VAL A O 1
ATOM 813 N N . LYS A 1 104 ? 9.705 12.238 9.354 1.00 83.19 104 LYS A N 1
ATOM 814 C CA . LYS A 1 104 ? 8.831 12.710 10.425 1.00 83.19 104 LYS A CA 1
ATOM 815 C C . LYS A 1 104 ? 8.897 14.227 10.483 1.00 83.19 104 LYS A C 1
ATOM 817 O O . LYS A 1 104 ? 9.965 14.769 10.759 1.00 83.19 104 LYS A O 1
ATOM 822 N N . ASP A 1 105 ? 7.755 14.870 10.292 1.00 82.00 105 ASP A N 1
ATOM 823 C CA . ASP A 1 105 ? 7.568 16.299 10.532 1.00 82.00 105 ASP A CA 1
ATOM 824 C C . ASP A 1 105 ? 6.499 16.517 11.624 1.00 82.00 105 ASP A C 1
ATOM 826 O O . ASP A 1 105 ? 5.995 15.559 12.221 1.00 82.00 105 ASP A O 1
ATOM 830 N N . LYS A 1 106 ? 6.181 17.772 11.943 1.00 77.81 106 LYS A N 1
ATOM 831 C CA . LYS A 1 106 ? 5.161 18.164 12.925 1.00 77.81 106 LYS A CA 1
ATOM 832 C C . LYS A 1 106 ? 3.765 17.687 12.534 1.00 77.81 106 LYS A C 1
ATOM 834 O O . LYS A 1 106 ? 2.982 17.360 13.422 1.00 77.81 106 LYS A O 1
ATOM 839 N N . ASP A 1 107 ? 3.503 17.610 11.233 1.00 75.62 107 ASP A N 1
ATOM 840 C CA . ASP A 1 107 ? 2.168 17.363 10.693 1.00 75.62 107 ASP A CA 1
ATOM 841 C C . ASP A 1 107 ? 1.953 15.904 10.249 1.00 75.62 107 ASP A C 1
ATOM 843 O O . ASP A 1 107 ? 0.815 15.442 10.223 1.00 75.62 107 ASP A O 1
ATOM 847 N N . ALA A 1 108 ? 3.022 15.150 9.941 1.00 76.25 108 ALA A N 1
ATOM 848 C CA . ALA A 1 108 ? 2.917 13.784 9.414 1.00 76.25 108 ALA A CA 1
ATOM 849 C C . ALA A 1 108 ? 4.141 12.899 9.718 1.00 76.25 108 ALA A C 1
ATOM 851 O O . ALA A 1 108 ? 5.260 13.381 9.921 1.00 76.25 108 ALA A O 1
ATOM 852 N N . ASN A 1 109 ? 3.937 11.576 9.718 1.00 79.25 109 ASN A N 1
ATOM 853 C CA . ASN A 1 109 ? 5.000 10.582 9.876 1.00 79.25 109 ASN A CA 1
ATOM 854 C C . ASN A 1 109 ? 4.954 9.571 8.732 1.00 79.25 109 ASN A C 1
ATOM 856 O O . ASN A 1 109 ? 4.310 8.531 8.828 1.00 79.25 109 ASN A O 1
ATOM 860 N N . VAL A 1 110 ? 5.699 9.871 7.676 1.00 83.31 110 VAL A N 1
ATOM 861 C CA . VAL A 1 110 ? 5.738 9.069 6.460 1.00 83.31 110 VAL A CA 1
ATOM 862 C C . VAL A 1 110 ? 6.796 7.980 6.583 1.00 83.31 110 VAL A C 1
ATOM 864 O O . VAL A 1 110 ? 7.958 8.248 6.899 1.00 83.31 110 VAL A O 1
ATOM 867 N N . LYS A 1 111 ? 6.413 6.739 6.300 1.00 82.12 111 LYS A N 1
ATOM 868 C CA . LYS A 1 111 ? 7.307 5.581 6.262 1.00 82.12 111 LYS A CA 1
ATOM 869 C C . LYS A 1 111 ? 7.232 4.890 4.914 1.00 82.12 111 LYS A C 1
ATOM 871 O O . LYS A 1 111 ? 6.139 4.621 4.418 1.00 82.12 111 LYS A O 1
ATOM 876 N N . PHE A 1 112 ? 8.399 4.564 4.378 1.00 83.69 112 PHE A N 1
ATOM 877 C CA . PHE A 1 112 ? 8.572 3.855 3.120 1.00 83.69 112 PHE A CA 1
ATOM 878 C C . PHE A 1 112 ? 9.154 2.475 3.389 1.00 83.69 112 PHE A C 1
ATOM 880 O O . PHE A 1 112 ? 10.210 2.339 4.014 1.00 83.69 112 PHE A O 1
ATOM 887 N N . TYR A 1 113 ? 8.465 1.460 2.887 1.00 83.94 113 TYR A N 1
ATOM 888 C CA . TYR A 1 113 ? 8.843 0.063 2.994 1.00 83.94 113 TYR A CA 1
ATOM 889 C C . TYR A 1 113 ? 8.955 -0.546 1.604 1.00 83.94 113 TYR A C 1
ATOM 891 O O . TYR A 1 113 ? 8.085 -0.312 0.767 1.00 83.94 113 TYR A O 1
ATOM 899 N N . ILE A 1 114 ? 9.987 -1.349 1.365 1.00 82.25 114 ILE A N 1
ATOM 900 C CA . ILE A 1 114 ? 10.176 -2.023 0.080 1.00 82.25 114 ILE A CA 1
ATOM 901 C C . ILE A 1 114 ? 10.257 -3.535 0.241 1.00 82.25 114 ILE A C 1
ATOM 903 O O . ILE A 1 114 ? 10.804 -4.055 1.217 1.00 82.25 114 ILE A O 1
ATOM 907 N N . ARG A 1 115 ? 9.737 -4.245 -0.759 1.00 81.88 115 ARG A N 1
ATOM 908 C CA . ARG A 1 115 ? 10.052 -5.649 -1.007 1.00 81.88 115 ARG A CA 1
ATOM 909 C C . ARG A 1 115 ? 11.092 -5.698 -2.112 1.00 81.88 115 ARG A C 1
ATOM 911 O O . ARG A 1 115 ? 10.822 -5.267 -3.236 1.00 81.88 115 ARG A O 1
ATOM 918 N N . LYS A 1 116 ? 12.259 -6.265 -1.811 1.00 76.81 116 LYS A N 1
ATOM 919 C CA . LYS A 1 116 ? 13.275 -6.542 -2.832 1.00 76.81 116 LYS A CA 1
ATOM 920 C C . LYS A 1 116 ? 12.680 -7.425 -3.928 1.00 76.81 116 LYS A C 1
ATOM 922 O O . LYS A 1 116 ? 11.839 -8.290 -3.674 1.00 76.81 116 LYS A O 1
ATOM 927 N N . GLY A 1 117 ? 13.026 -7.113 -5.162 1.00 75.31 117 GLY A N 1
ATOM 928 C CA . GLY A 1 117 ? 12.576 -7.796 -6.358 1.00 75.31 117 GLY A CA 1
ATOM 929 C C . GLY A 1 117 ? 13.496 -8.955 -6.700 1.00 75.31 117 GLY A C 1
ATOM 930 O O . GLY A 1 117 ? 13.883 -9.743 -5.841 1.00 75.31 117 GLY A O 1
ATOM 931 N N . LYS A 1 118 ? 13.805 -9.087 -7.989 1.00 76.94 118 LYS A N 1
ATOM 932 C CA . LYS A 1 118 ? 14.653 -10.167 -8.504 1.00 76.94 118 LYS A CA 1
ATOM 933 C C . LYS A 1 118 ? 16.119 -10.028 -8.065 1.00 76.94 118 LYS A C 1
ATOM 935 O O . LYS A 1 118 ? 16.801 -11.041 -7.929 1.00 76.94 118 LYS A O 1
ATOM 940 N N . ASP A 1 119 ? 16.579 -8.801 -7.857 1.00 77.75 119 ASP A N 1
ATOM 941 C CA . ASP A 1 119 ? 17.920 -8.436 -7.404 1.00 77.75 119 ASP A CA 1
ATOM 942 C C . ASP A 1 119 ? 17.843 -7.160 -6.535 1.00 77.75 119 ASP A C 1
ATOM 944 O O . ASP A 1 119 ? 16.743 -6.684 -6.236 1.00 77.75 119 ASP A O 1
ATOM 948 N N . GLU A 1 120 ? 18.989 -6.650 -6.073 1.00 70.50 120 GLU A N 1
ATOM 949 C CA . GLU A 1 120 ? 19.048 -5.497 -5.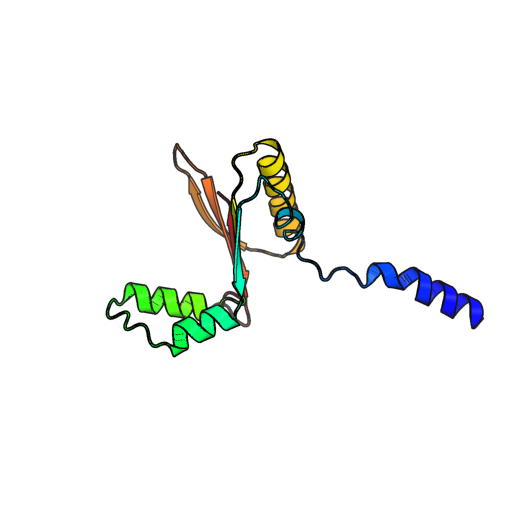159 1.00 70.50 120 GLU A CA 1
ATOM 950 C C . GLU A 1 120 ? 18.614 -4.171 -5.800 1.00 70.50 120 GLU A C 1
ATOM 952 O O . GLU A 1 120 ? 18.190 -3.272 -5.075 1.00 70.50 120 GLU A O 1
ATOM 957 N N . ASP A 1 121 ? 18.644 -4.072 -7.131 1.00 70.19 121 ASP A N 1
ATOM 958 C CA . ASP A 1 121 ? 18.302 -2.854 -7.873 1.00 70.19 121 ASP A CA 1
ATOM 959 C C . ASP A 1 121 ? 16.819 -2.811 -8.280 1.00 70.19 121 ASP A C 1
ATOM 961 O O . ASP A 1 121 ? 16.323 -1.792 -8.762 1.00 70.19 121 ASP A O 1
ATOM 965 N N . HIS A 1 122 ? 16.078 -3.904 -8.076 1.00 71.50 122 HIS A N 1
ATOM 966 C CA . HIS A 1 122 ? 14.661 -3.990 -8.420 1.00 71.50 122 HIS A CA 1
ATOM 967 C C . HIS A 1 122 ? 13.789 -4.030 -7.167 1.00 71.50 122 HIS A C 1
ATOM 969 O O . HIS A 1 122 ? 13.982 -4.854 -6.277 1.00 71.50 122 HIS A O 1
ATOM 975 N N . VAL A 1 123 ? 12.747 -3.201 -7.135 1.00 73.50 123 VAL A N 1
ATOM 976 C CA . VAL A 1 123 ? 11.717 -3.213 -6.088 1.00 73.50 123 VAL A CA 1
ATOM 977 C C . VAL A 1 123 ? 10.473 -3.898 -6.640 1.00 73.50 123 VAL A C 1
ATOM 979 O O . VAL A 1 123 ? 9.928 -3.483 -7.657 1.00 73.50 123 VAL A O 1
ATOM 982 N N . SER A 1 124 ? 10.009 -4.963 -5.985 1.00 75.69 124 SER A N 1
ATOM 983 C CA . SER A 1 124 ? 8.783 -5.662 -6.405 1.00 75.69 124 SER A CA 1
ATOM 984 C C . SER A 1 124 ? 7.510 -5.041 -5.832 1.00 75.69 124 SER A C 1
ATOM 986 O O . SER A 1 124 ? 6.436 -5.185 -6.424 1.00 75.69 124 SER A O 1
ATOM 988 N N . GLU A 1 125 ? 7.632 -4.362 -4.691 1.00 77.81 125 GLU A N 1
ATOM 989 C CA . GLU A 1 125 ? 6.536 -3.730 -3.963 1.00 77.81 125 GLU A CA 1
ATOM 990 C C . GLU A 1 125 ? 7.068 -2.543 -3.153 1.00 77.81 125 GLU A C 1
ATOM 992 O O . GLU A 1 125 ? 8.070 -2.673 -2.449 1.00 77.81 125 GLU A O 1
ATOM 997 N N . LEU A 1 126 ? 6.379 -1.404 -3.233 1.00 78.81 126 LEU A N 1
ATOM 998 C CA . LEU A 1 126 ? 6.613 -0.226 -2.402 1.00 78.81 126 LEU A CA 1
ATOM 999 C C . LEU A 1 126 ? 5.349 0.031 -1.577 1.00 78.81 126 LEU A C 1
ATOM 1001 O O . LEU A 1 126 ? 4.275 0.238 -2.139 1.00 78.81 126 LEU A O 1
ATOM 1005 N N . LEU A 1 127 ? 5.480 0.035 -0.252 1.00 82.31 127 LEU A N 1
ATOM 1006 C CA . LEU A 1 127 ? 4.414 0.397 0.677 1.00 82.31 127 LEU A CA 1
ATOM 1007 C C . LEU A 1 127 ? 4.770 1.721 1.350 1.00 82.31 127 LEU A C 1
ATOM 1009 O O . LEU A 1 127 ? 5.795 1.837 2.023 1.00 82.31 127 LEU A O 1
ATOM 1013 N N . MET A 1 128 ? 3.889 2.707 1.197 1.00 84.00 128 MET A N 1
ATOM 1014 C CA . MET A 1 128 ? 3.968 3.991 1.886 1.00 84.00 128 MET A CA 1
ATOM 1015 C C . MET A 1 128 ? 2.857 4.077 2.933 1.00 84.00 128 MET A C 1
ATOM 1017 O O . MET A 1 128 ? 1.702 3.774 2.640 1.00 84.00 128 MET A O 1
ATOM 1021 N N . PHE A 1 129 ? 3.202 4.500 4.146 1.00 81.94 129 PHE A N 1
ATOM 1022 C CA . PHE A 1 129 ? 2.248 4.742 5.228 1.00 81.94 129 PHE A CA 1
ATOM 1023 C C . PHE A 1 129 ? 2.479 6.138 5.810 1.00 81.94 129 PHE A C 1
ATOM 1025 O O . PHE A 1 129 ? 3.626 6.478 6.099 1.00 81.94 129 PHE A O 1
ATOM 1032 N N . VAL A 1 130 ? 1.409 6.924 5.956 1.00 79.88 130 VAL A N 1
ATOM 1033 C CA . VAL A 1 130 ? 1.420 8.331 6.406 1.00 79.88 130 VAL A CA 1
ATOM 1034 C C . VAL A 1 130 ? 0.665 8.468 7.723 1.00 79.88 130 VAL A C 1
ATOM 1036 O O . VAL A 1 130 ? -0.399 7.822 7.846 1.00 79.88 130 VAL A O 1
#

Foldseek 3Di:
DVVVVVVVVVVCVVVVPPPDQLCVVLVPDPQKDKDKFALVNLVVVVVVCPPPVDPVVVVVSVLSNLERIDMDIDGPDPVVLVVVVVSVVVCCVVVVWDFPDWDDDPVDIKTWTFDDDPDNVGTHDIDIDD

pLDDT: mean 78.59, std 8.86, range [52.81, 91.5]

Sequence (130 aa):
MKKYVLIIALALLPFAGFSQSIFDKFEDMDEVSSVIVNKNMFDLLVKMDVNVDEPEAREAMEIAKSLNGLKVFVTENKGISADMKSTVDRYLKNASLEELMRVKDKDANVKFYIRKGKDEDHVSELLMFV